Protein AF-A0A093Z368-F1 (afdb_monomer_lite)

Sequence (143 aa):
MSSSALLQQKGLAQMPLSEKLAFTPKLLSVVTQTILALIGAPFRNRSTTPSTIKRHVMYTAVRALVDTLTPLQNHYRAPPTDEIYAAYCKSHKLTPDSEILQDGTRAHWMGPRNAKKIILYLHGGGYVIPAEPYSFAYLHTLR

pLDDT: mean 93.97, std 3.64, range [72.69, 98.19]

Structure (mmCIF, N/CA/C/O backbone):
data_AF-A0A093Z368-F1
#
_entry.id   AF-A0A093Z368-F1
#
loop_
_atom_site.group_PDB
_atom_site.id
_atom_site.type_symbol
_atom_site.label_atom_id
_atom_site.label_alt_id
_atom_site.label_comp_id
_atom_site.label_asym_id
_atom_site.label_entity_id
_atom_site.label_seq_id
_atom_site.pdbx_PDB_ins_code
_atom_site.Cartn_x
_atom_site.Cartn_y
_atom_site.Cartn_z
_atom_site.occupancy
_atom_site.B_iso_or_equiv
_atom_site.auth_seq_id
_atom_site.auth_comp_id
_atom_site.auth_asym_id
_atom_site.auth_atom_id
_atom_site.pdbx_PDB_model_num
ATOM 1 N N . MET A 1 1 ? -5.688 7.000 18.070 1.00 72.94 1 MET A N 1
ATOM 2 C CA . MET A 1 1 ? -4.854 6.382 17.017 1.00 72.94 1 MET A CA 1
ATOM 3 C C . MET A 1 1 ? -4.616 4.935 17.401 1.00 72.94 1 MET A C 1
ATOM 5 O O . MET A 1 1 ? -4.523 4.669 18.595 1.00 72.94 1 MET A O 1
ATOM 9 N N . SER A 1 2 ? -4.586 4.017 16.440 1.00 86.25 2 SER A N 1
ATOM 10 C CA . SER A 1 2 ? -4.268 2.607 16.684 1.00 86.25 2 SER A CA 1
ATOM 11 C C . SER A 1 2 ? -2.806 2.392 17.095 1.00 86.25 2 SER A C 1
ATOM 13 O O . SER A 1 2 ? -1.936 3.219 16.811 1.00 86.25 2 SER A O 1
ATOM 15 N N . SER A 1 3 ? -2.528 1.257 17.749 1.00 86.75 3 SER A N 1
ATOM 16 C CA . SER A 1 3 ? -1.162 0.830 18.098 1.00 86.75 3 SER A CA 1
ATOM 17 C C . SER A 1 3 ? -0.238 0.795 16.870 1.00 86.75 3 SER A C 1
ATOM 19 O O . SER A 1 3 ? 0.875 1.321 16.911 1.00 86.75 3 SER A O 1
ATOM 21 N N . SER A 1 4 ? -0.722 0.280 15.734 1.00 87.56 4 SER A N 1
ATOM 22 C CA . SER A 1 4 ? 0.040 0.240 14.480 1.00 87.56 4 SER A CA 1
ATOM 23 C C . SER A 1 4 ? 0.352 1.636 13.933 1.00 87.56 4 SER A C 1
ATOM 25 O O . SER A 1 4 ? 1.484 1.874 13.514 1.00 87.56 4 SER A O 1
ATOM 27 N N . ALA A 1 5 ? -0.590 2.584 14.001 1.00 91.25 5 ALA A N 1
ATOM 28 C CA . ALA A 1 5 ? -0.346 3.968 13.595 1.00 91.25 5 ALA A CA 1
ATOM 29 C C . ALA A 1 5 ? 0.731 4.647 14.459 1.00 91.25 5 ALA A C 1
ATOM 31 O O . ALA A 1 5 ? 1.603 5.339 13.931 1.00 91.25 5 ALA A O 1
ATOM 32 N N . LEU A 1 6 ? 0.721 4.406 15.775 1.00 91.06 6 LEU A N 1
ATOM 33 C CA . LEU A 1 6 ? 1.748 4.920 16.688 1.00 91.06 6 LEU A CA 1
ATOM 34 C C . LEU A 1 6 ? 3.132 4.329 16.380 1.00 91.06 6 LEU A C 1
ATOM 36 O O . LEU A 1 6 ? 4.121 5.062 16.340 1.00 91.06 6 LEU A O 1
ATOM 40 N N . LEU A 1 7 ? 3.210 3.018 16.126 1.00 90.12 7 LEU A N 1
ATOM 41 C CA . LEU A 1 7 ? 4.457 2.346 15.744 1.00 90.12 7 LEU A CA 1
ATOM 42 C C . LEU A 1 7 ? 4.999 2.870 14.412 1.00 90.12 7 LEU A C 1
ATOM 44 O O . LEU A 1 7 ? 6.197 3.137 14.300 1.00 90.12 7 LEU A O 1
ATOM 48 N N . GLN A 1 8 ? 4.123 3.074 13.428 1.00 93.31 8 GLN A N 1
ATOM 49 C CA . GLN A 1 8 ? 4.489 3.655 12.143 1.00 93.31 8 GLN A CA 1
ATOM 50 C C . GLN A 1 8 ? 5.053 5.070 12.319 1.00 93.31 8 GLN A C 1
ATOM 52 O O . GLN A 1 8 ? 6.160 5.347 11.858 1.00 93.31 8 GLN A O 1
ATOM 57 N N . GLN A 1 9 ? 4.354 5.948 13.044 1.00 93.06 9 GLN A N 1
ATOM 58 C CA . GLN A 1 9 ? 4.805 7.319 13.290 1.00 93.06 9 GLN A CA 1
ATOM 59 C C . GLN A 1 9 ? 6.142 7.360 14.044 1.00 93.06 9 GLN A C 1
ATOM 61 O O . GLN A 1 9 ? 7.033 8.130 13.683 1.00 93.06 9 GLN A O 1
ATOM 66 N N . LYS A 1 10 ? 6.315 6.495 15.052 1.00 94.56 10 LYS A N 1
ATOM 67 C CA . LYS A 1 10 ? 7.578 6.354 15.787 1.00 94.56 10 LYS A CA 1
ATOM 68 C C . LYS A 1 10 ? 8.721 5.928 14.863 1.00 94.56 10 LYS A C 1
ATOM 70 O O . LYS A 1 10 ? 9.793 6.526 14.920 1.00 94.56 10 LYS A O 1
ATOM 75 N N . GLY A 1 11 ? 8.488 4.949 13.987 1.00 94.06 11 GLY A N 1
ATOM 76 C CA . GLY A 1 11 ? 9.473 4.510 12.996 1.00 94.06 11 GLY A CA 1
ATOM 77 C C . GLY A 1 11 ? 9.880 5.629 12.033 1.00 94.06 11 GLY A C 1
ATOM 78 O O . GLY A 1 11 ? 11.065 5.821 11.775 1.00 94.06 11 GLY A O 1
ATOM 79 N N . LEU A 1 12 ? 8.919 6.428 11.560 1.00 94.50 12 LEU A N 1
ATOM 80 C CA . LEU A 1 12 ? 9.187 7.568 10.673 1.00 94.50 12 LEU A CA 1
ATOM 81 C C . LEU A 1 12 ? 9.931 8.717 11.365 1.00 94.50 12 LEU A C 1
ATOM 83 O O . LEU A 1 12 ? 10.778 9.368 10.745 1.00 94.50 12 LEU A O 1
ATOM 87 N N . ALA A 1 13 ? 9.644 8.958 12.646 1.00 94.50 13 ALA A N 1
ATOM 88 C CA . ALA A 1 13 ? 10.361 9.941 13.453 1.00 94.50 13 ALA A CA 1
ATOM 89 C C . ALA A 1 13 ? 11.833 9.543 13.660 1.00 94.50 13 ALA A C 1
ATOM 91 O O . ALA A 1 13 ? 12.709 10.402 13.653 1.00 94.50 13 ALA A O 1
ATOM 92 N N . GLN A 1 14 ? 12.104 8.241 13.785 1.00 95.12 14 GLN A N 1
ATOM 93 C CA . GLN A 1 14 ? 13.447 7.679 13.967 1.00 95.12 14 GLN A CA 1
ATOM 94 C C . GLN A 1 14 ? 14.198 7.427 12.648 1.00 95.12 14 GLN A C 1
ATOM 96 O O . GLN A 1 14 ? 15.369 7.053 12.665 1.00 95.12 14 GLN A O 1
ATOM 101 N N . MET A 1 15 ? 13.546 7.621 11.500 1.00 94.88 15 MET A N 1
ATOM 102 C CA . MET A 1 15 ? 14.126 7.336 10.190 1.00 94.88 15 MET A CA 1
ATOM 103 C C . MET A 1 15 ? 15.288 8.300 9.878 1.00 94.88 15 MET A C 1
ATOM 105 O O . MET A 1 15 ? 15.069 9.521 9.852 1.00 94.88 15 MET A O 1
ATOM 109 N N . PRO A 1 16 ? 16.504 7.785 9.599 1.00 95.94 16 PRO A N 1
ATOM 110 C CA . PRO A 1 16 ? 17.671 8.624 9.364 1.00 95.94 16 PRO A CA 1
ATOM 111 C C . PRO A 1 16 ? 17.528 9.419 8.064 1.00 95.94 16 PRO A C 1
ATOM 113 O O . PRO A 1 16 ? 16.853 9.000 7.119 1.00 95.94 16 PRO A O 1
ATOM 116 N N . LEU A 1 17 ? 18.192 10.577 7.997 1.00 95.19 17 LEU A N 1
ATOM 117 C CA . LEU A 1 17 ? 18.115 11.463 6.832 1.00 95.19 17 LEU A CA 1
ATOM 118 C C . LEU A 1 17 ? 18.607 10.774 5.550 1.00 95.19 17 LEU A C 1
ATOM 120 O O . LEU A 1 17 ? 18.012 10.968 4.497 1.00 95.19 17 LEU A O 1
ATOM 124 N N . SER A 1 18 ? 19.634 9.927 5.639 1.00 95.38 18 SER A N 1
ATOM 125 C CA . SER A 1 18 ? 20.132 9.134 4.508 1.00 95.38 18 SER A CA 1
ATOM 126 C C . SER A 1 18 ? 19.059 8.216 3.918 1.00 95.38 18 SER A C 1
ATOM 128 O O . SER A 1 18 ? 18.915 8.154 2.701 1.00 95.38 18 SER A O 1
ATOM 130 N N . GLU A 1 19 ? 18.257 7.562 4.760 1.00 95.06 19 GLU A N 1
ATOM 131 C CA . GLU A 1 19 ? 17.176 6.674 4.319 1.00 95.06 19 GLU A CA 1
ATOM 132 C C . GLU A 1 19 ? 16.040 7.464 3.651 1.00 95.06 19 GLU A C 1
ATOM 134 O O . GLU A 1 19 ? 15.464 7.011 2.658 1.00 95.06 19 GLU A O 1
ATOM 139 N N . LYS A 1 20 ? 15.745 8.672 4.154 1.00 94.62 20 LYS A N 1
ATOM 140 C CA . LYS A 1 20 ? 14.787 9.601 3.529 1.00 94.62 20 LYS A CA 1
ATOM 141 C C . LYS A 1 20 ? 15.295 10.098 2.177 1.00 94.62 20 LYS A C 1
ATOM 143 O O . LYS A 1 20 ? 14.548 10.091 1.208 1.00 94.62 20 LYS A O 1
ATOM 148 N N . LEU A 1 21 ? 16.568 10.481 2.085 1.00 95.81 21 LEU A N 1
ATOM 149 C CA . LEU A 1 21 ? 17.179 10.938 0.834 1.00 95.81 21 LEU A CA 1
ATOM 150 C C . LEU A 1 21 ? 17.277 9.813 -0.202 1.00 95.81 21 LEU A C 1
ATOM 152 O O . LEU A 1 21 ? 17.056 10.054 -1.385 1.00 95.81 21 LEU A O 1
ATOM 156 N N . ALA A 1 22 ? 17.540 8.578 0.234 1.00 96.75 22 ALA A N 1
ATOM 157 C CA . ALA A 1 22 ? 17.582 7.406 -0.635 1.00 96.75 22 ALA A CA 1
ATOM 158 C C . ALA A 1 22 ? 16.201 7.003 -1.180 1.00 96.75 22 ALA A C 1
ATOM 160 O O . ALA A 1 22 ? 16.131 6.275 -2.169 1.00 96.75 22 ALA A O 1
ATOM 161 N N . PHE A 1 23 ? 15.101 7.466 -0.575 1.00 96.50 23 PHE A N 1
ATOM 162 C CA . PHE A 1 23 ? 13.746 7.130 -1.017 1.00 96.50 23 PHE A CA 1
ATOM 163 C C . PHE A 1 23 ? 13.468 7.599 -2.450 1.00 96.50 23 PHE A C 1
ATOM 165 O O . PHE A 1 23 ? 12.993 6.819 -3.272 1.00 96.50 23 PHE A O 1
ATOM 172 N N . THR A 1 24 ? 13.809 8.848 -2.774 1.00 95.56 24 THR A N 1
ATOM 173 C CA . THR A 1 24 ? 13.555 9.443 -4.094 1.00 95.56 24 THR A CA 1
ATOM 174 C C . THR A 1 24 ? 14.245 8.697 -5.246 1.00 95.56 24 THR A C 1
ATOM 176 O O . THR A 1 24 ? 13.543 8.290 -6.175 1.00 95.56 24 THR A O 1
ATOM 179 N N . PRO A 1 25 ? 15.574 8.451 -5.233 1.00 97.31 25 PRO A N 1
ATOM 180 C CA . PRO A 1 25 ? 16.227 7.706 -6.311 1.00 97.31 25 PRO A CA 1
ATOM 181 C C . PRO A 1 25 ? 15.747 6.250 -6.394 1.00 97.31 25 PRO A C 1
ATOM 183 O O . PRO A 1 25 ? 15.629 5.705 -7.490 1.00 97.31 25 PRO A O 1
ATOM 186 N N . LYS A 1 26 ? 15.395 5.626 -5.263 1.00 97.44 26 LYS A N 1
ATOM 187 C CA . LYS A 1 26 ? 14.772 4.296 -5.251 1.00 97.44 26 LYS A CA 1
ATOM 188 C C . LYS A 1 26 ? 13.410 4.295 -5.941 1.00 97.44 26 LYS A C 1
ATOM 190 O O . LYS A 1 26 ? 13.157 3.445 -6.790 1.00 97.44 26 LYS A O 1
ATOM 195 N N . LEU A 1 27 ? 12.554 5.269 -5.637 1.00 95.56 27 LEU A N 1
ATOM 196 C CA . LEU A 1 27 ? 11.256 5.410 -6.291 1.00 95.56 27 LEU A CA 1
ATOM 197 C C . LEU A 1 27 ? 11.412 5.673 -7.797 1.00 95.56 27 LEU A C 1
ATOM 199 O O . LEU A 1 27 ? 10.692 5.085 -8.602 1.00 95.56 27 LEU A O 1
ATOM 203 N N . LEU A 1 28 ? 12.400 6.483 -8.191 1.00 97.06 28 LEU A N 1
ATOM 204 C CA . LEU A 1 28 ? 12.732 6.710 -9.597 1.00 97.06 28 LEU A CA 1
ATOM 205 C C . LEU A 1 28 ? 13.178 5.417 -10.300 1.00 97.06 28 LEU A C 1
ATOM 207 O O . LEU A 1 28 ? 12.769 5.171 -11.435 1.00 97.06 28 LEU A O 1
ATOM 211 N N . SER A 1 29 ? 13.956 4.561 -9.631 1.00 97.62 29 SER A N 1
ATOM 212 C CA . SER A 1 29 ? 14.319 3.234 -10.150 1.00 97.62 29 SER A CA 1
ATOM 213 C C . SER A 1 29 ? 13.085 2.357 -10.391 1.00 97.62 29 SER A C 1
ATOM 215 O O . SER A 1 29 ? 12.964 1.759 -11.460 1.00 97.62 29 SER A O 1
ATOM 217 N N . VAL A 1 30 ? 12.119 2.338 -9.465 1.00 97.56 30 VAL A N 1
ATOM 218 C CA . VAL A 1 30 ? 10.853 1.594 -9.633 1.00 97.56 30 VAL A CA 1
ATOM 219 C C . VAL A 1 30 ? 10.076 2.081 -10.860 1.00 97.56 30 VAL A C 1
ATOM 221 O O . VAL A 1 30 ? 9.616 1.276 -11.676 1.00 97.56 30 VAL A O 1
ATOM 224 N N . VAL A 1 31 ? 9.960 3.402 -11.030 1.00 97.44 31 VAL A N 1
ATOM 225 C CA . VAL A 1 31 ? 9.304 4.007 -12.202 1.00 97.44 31 VAL A CA 1
ATOM 226 C C . VAL A 1 31 ? 10.051 3.644 -13.485 1.00 97.44 31 VAL A C 1
ATOM 228 O O . VAL A 1 31 ? 9.430 3.227 -14.462 1.00 97.44 31 VAL A O 1
ATOM 231 N N . THR A 1 32 ? 11.381 3.715 -13.465 1.00 98.19 32 THR A N 1
ATOM 232 C CA . THR A 1 32 ? 12.235 3.387 -14.613 1.00 98.19 32 THR A CA 1
ATOM 233 C C . THR A 1 32 ? 12.055 1.931 -15.036 1.00 98.19 32 THR A C 1
ATOM 235 O O . THR A 1 32 ? 11.781 1.663 -16.203 1.00 98.19 32 THR A O 1
ATOM 238 N N . GLN A 1 33 ? 12.107 0.984 -14.095 1.00 98.19 33 GLN A N 1
ATOM 239 C CA . GLN A 1 33 ? 11.867 -0.439 -14.361 1.00 98.19 33 GLN A CA 1
ATOM 240 C C . GLN A 1 33 ? 10.465 -0.695 -14.927 1.00 98.19 33 GLN A C 1
ATOM 242 O O . GLN A 1 33 ? 10.296 -1.513 -15.831 1.00 98.19 33 GLN A O 1
ATOM 247 N N . THR A 1 34 ? 9.458 0.032 -14.439 1.00 97.81 34 THR A N 1
ATOM 248 C CA . THR A 1 34 ? 8.078 -0.076 -14.934 1.00 97.81 34 THR A CA 1
ATOM 249 C C . THR A 1 34 ? 7.954 0.424 -16.378 1.00 97.81 34 THR A C 1
ATOM 251 O O . THR A 1 34 ? 7.321 -0.235 -17.204 1.00 97.81 34 THR A O 1
ATOM 254 N N . ILE A 1 35 ? 8.591 1.552 -16.707 1.00 98.12 35 ILE A N 1
ATOM 255 C CA . ILE A 1 35 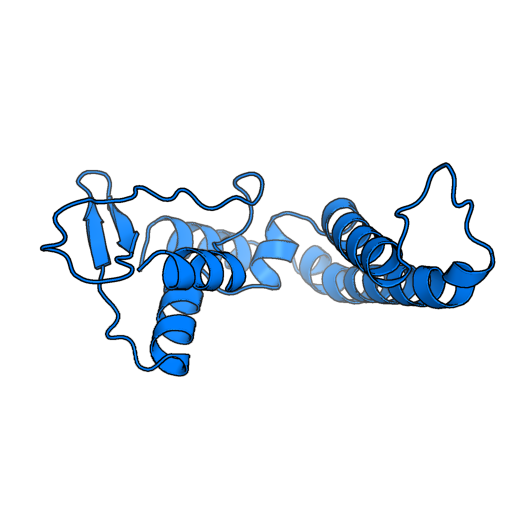? 8.620 2.107 -18.069 1.00 98.12 35 ILE A CA 1
ATOM 256 C C . ILE A 1 35 ? 9.380 1.173 -19.014 1.00 98.12 35 ILE A C 1
ATOM 258 O O . ILE A 1 35 ? 8.882 0.859 -20.094 1.00 98.12 35 ILE A O 1
ATOM 262 N N . LEU A 1 36 ? 10.542 0.665 -18.598 1.00 97.88 36 LEU A N 1
ATOM 263 C CA . LEU A 1 36 ? 11.313 -0.299 -19.386 1.00 97.88 36 LEU A CA 1
ATOM 264 C C . LEU A 1 36 ? 10.523 -1.591 -19.632 1.00 97.88 36 LEU A C 1
ATOM 266 O O . LEU A 1 36 ? 10.549 -2.113 -20.744 1.00 97.88 36 LEU A O 1
ATOM 270 N N . ALA A 1 37 ? 9.760 -2.072 -18.646 1.00 97.38 37 ALA A N 1
ATOM 271 C CA . ALA A 1 37 ? 8.876 -3.223 -18.821 1.00 97.38 37 ALA A CA 1
ATOM 272 C C . ALA A 1 37 ? 7.752 -2.959 -19.831 1.00 97.38 37 ALA A C 1
ATOM 274 O O . ALA A 1 37 ? 7.357 -3.870 -20.556 1.00 97.38 37 ALA A O 1
ATOM 275 N N . LEU A 1 38 ? 7.236 -1.728 -19.899 1.00 97.81 38 LEU A N 1
ATOM 276 C CA . LEU A 1 38 ? 6.232 -1.340 -20.889 1.00 97.81 38 LEU A CA 1
ATOM 277 C C . LEU A 1 38 ? 6.836 -1.260 -22.299 1.00 97.81 38 LEU A C 1
ATOM 279 O O . LEU A 1 38 ? 6.281 -1.850 -23.224 1.00 97.81 38 LEU A O 1
ATOM 283 N N . ILE A 1 39 ? 7.980 -0.587 -22.452 1.00 97.81 39 ILE A N 1
ATOM 284 C CA . ILE A 1 39 ? 8.684 -0.438 -23.737 1.00 97.81 39 ILE A CA 1
ATOM 285 C C . ILE A 1 39 ? 9.151 -1.804 -24.262 1.00 97.81 39 ILE A C 1
ATOM 287 O O . ILE A 1 39 ? 8.999 -2.100 -25.444 1.00 97.81 39 ILE A O 1
ATOM 291 N N . GLY A 1 40 ? 9.672 -2.662 -23.382 1.00 96.44 40 GLY A N 1
ATOM 292 C CA . GLY A 1 40 ? 10.130 -4.012 -23.714 1.00 96.44 40 GLY A CA 1
ATOM 293 C C . GLY A 1 40 ? 9.011 -5.049 -23.854 1.00 96.44 40 GLY A C 1
ATOM 294 O O . GLY A 1 40 ? 9.268 -6.167 -24.303 1.00 96.44 40 GLY A O 1
ATOM 295 N N . ALA A 1 41 ? 7.762 -4.711 -23.510 1.00 95.25 41 ALA A N 1
ATOM 296 C CA . ALA A 1 41 ? 6.645 -5.655 -23.518 1.00 95.25 41 ALA A CA 1
ATOM 297 C C . ALA A 1 41 ? 6.380 -6.350 -24.872 1.00 95.25 41 ALA A C 1
ATOM 299 O O . ALA A 1 41 ? 5.966 -7.513 -24.839 1.00 95.25 41 ALA A O 1
ATOM 300 N N . PRO A 1 42 ? 6.589 -5.719 -26.049 1.00 94.88 42 PRO A N 1
ATOM 301 C CA . PRO A 1 42 ? 6.458 -6.398 -27.340 1.00 94.88 42 PRO A CA 1
ATOM 302 C C . PRO A 1 42 ? 7.491 -7.513 -27.554 1.00 94.88 42 PRO A C 1
ATOM 304 O O . PRO A 1 42 ? 7.184 -8.499 -28.219 1.00 94.88 42 PRO A O 1
ATOM 307 N N . PHE A 1 43 ? 8.676 -7.388 -26.948 1.00 95.31 43 PHE A N 1
ATOM 308 C CA . PHE A 1 43 ? 9.818 -8.297 -27.115 1.00 95.31 43 PHE A CA 1
ATOM 309 C C . PHE A 1 43 ? 9.963 -9.317 -25.974 1.00 95.31 43 PHE A C 1
ATOM 311 O O . PHE A 1 43 ? 10.905 -10.107 -25.949 1.00 95.31 43 PHE A O 1
ATOM 318 N N . ARG A 1 44 ? 9.047 -9.308 -25.001 1.00 92.56 44 ARG A N 1
ATOM 319 C CA . ARG A 1 44 ? 9.108 -10.192 -23.830 1.00 92.56 44 ARG A CA 1
ATOM 320 C C . ARG A 1 44 ? 8.931 -11.667 -24.207 1.00 92.56 44 ARG A C 1
ATOM 322 O O . ARG A 1 44 ? 8.127 -12.018 -25.075 1.00 92.56 44 ARG A O 1
ATOM 329 N N . ASN A 1 45 ? 9.566 -12.550 -23.441 1.00 93.50 45 ASN A N 1
ATOM 330 C CA . ASN A 1 45 ? 9.331 -13.983 -23.559 1.00 93.50 45 ASN A CA 1
ATOM 331 C C . ASN A 1 45 ? 7.952 -14.363 -22.986 1.00 93.50 45 ASN A C 1
ATOM 333 O O . ASN A 1 45 ? 7.724 -14.305 -21.778 1.00 93.50 45 ASN A O 1
ATOM 337 N N . ARG A 1 46 ? 7.016 -14.767 -23.851 1.00 92.31 46 ARG A N 1
ATOM 338 C CA . ARG A 1 46 ? 5.641 -15.131 -23.464 1.00 92.31 46 ARG A CA 1
ATOM 339 C C . ARG A 1 46 ? 5.539 -16.429 -22.655 1.00 92.31 46 ARG A C 1
ATOM 341 O O . ARG A 1 46 ? 4.517 -16.605 -22.004 1.00 92.31 46 ARG A O 1
ATOM 348 N N . SER A 1 47 ? 6.550 -17.305 -22.668 1.00 93.00 47 SER A N 1
ATOM 349 C CA . SER A 1 47 ? 6.526 -18.546 -21.877 1.00 93.00 47 SER A CA 1
ATOM 350 C C . SER A 1 47 ? 6.865 -18.323 -20.402 1.00 93.00 47 SER A C 1
ATOM 352 O O . SER A 1 47 ? 6.412 -19.082 -19.552 1.00 93.00 47 SER A O 1
ATOM 354 N N . THR A 1 48 ? 7.616 -17.264 -20.086 1.00 91.69 48 THR A N 1
ATOM 355 C CA . THR A 1 48 ? 8.062 -16.947 -18.718 1.00 91.69 48 THR A CA 1
ATOM 356 C C . THR A 1 48 ? 7.430 -15.677 -18.147 1.00 91.69 48 THR A C 1
ATOM 358 O O . THR A 1 48 ? 7.623 -15.359 -16.975 1.00 91.69 48 THR A O 1
ATOM 361 N N . THR A 1 49 ? 6.661 -14.932 -18.949 1.00 92.81 49 THR A N 1
ATOM 362 C CA . THR A 1 49 ? 6.000 -13.687 -18.527 1.00 92.81 49 THR A CA 1
ATOM 363 C C . THR A 1 49 ? 4.477 -13.796 -18.591 1.00 92.81 49 THR A C 1
ATOM 365 O O . THR A 1 49 ? 3.950 -14.601 -19.359 1.00 92.81 49 THR A O 1
ATOM 368 N N . PRO A 1 50 ? 3.732 -12.975 -17.819 1.00 93.94 50 PRO A N 1
ATOM 369 C CA . PRO A 1 50 ? 2.273 -12.985 -17.860 1.00 93.94 50 PRO A CA 1
ATOM 370 C C . PRO A 1 50 ? 1.706 -12.834 -19.276 1.00 93.94 50 PRO A C 1
ATOM 372 O O . PRO A 1 50 ? 2.253 -12.115 -20.116 1.00 93.94 50 PRO A O 1
ATOM 375 N N . SER A 1 51 ? 0.562 -13.474 -19.522 1.00 90.94 51 SER A N 1
ATOM 376 C CA . SER A 1 51 ? -0.076 -13.508 -20.844 1.00 90.94 51 SER A CA 1
ATOM 377 C C . SER A 1 51 ? -0.397 -12.115 -21.394 1.00 90.94 51 SER A C 1
ATOM 379 O O . SER A 1 51 ? -0.192 -11.858 -22.583 1.00 90.94 51 SER A O 1
ATOM 381 N N . THR A 1 52 ? -0.831 -11.189 -20.534 1.00 95.31 52 THR A N 1
ATOM 382 C CA . THR A 1 52 ? -1.187 -9.817 -20.917 1.00 95.31 52 THR A CA 1
ATOM 383 C C . THR A 1 52 ? -0.087 -8.814 -20.572 1.00 95.31 52 THR A C 1
ATOM 385 O O . THR A 1 52 ? 0.543 -8.897 -19.515 1.00 95.31 52 THR A O 1
ATOM 388 N N . ILE A 1 53 ? 0.093 -7.805 -21.436 1.00 95.69 53 ILE A N 1
ATOM 389 C CA . ILE A 1 53 ? 1.045 -6.701 -21.212 1.00 95.69 53 ILE A CA 1
ATOM 390 C C . ILE A 1 53 ? 0.729 -5.980 -19.898 1.00 95.69 53 ILE A C 1
ATOM 392 O O . ILE A 1 53 ? 1.627 -5.753 -19.093 1.00 95.69 53 ILE A O 1
ATOM 396 N N . LYS A 1 54 ? -0.557 -5.714 -19.625 1.00 95.75 54 LYS A N 1
ATOM 397 C CA . LYS A 1 54 ? -1.000 -5.094 -18.368 1.00 95.75 54 LYS A CA 1
ATOM 398 C C . LYS A 1 54 ? -0.498 -5.865 -17.144 1.00 95.75 54 LYS A C 1
ATOM 400 O O . LYS A 1 54 ? 0.062 -5.257 -16.241 1.00 95.75 54 LYS A O 1
ATOM 405 N N . ARG A 1 55 ? -0.672 -7.194 -17.102 1.00 95.81 55 ARG A 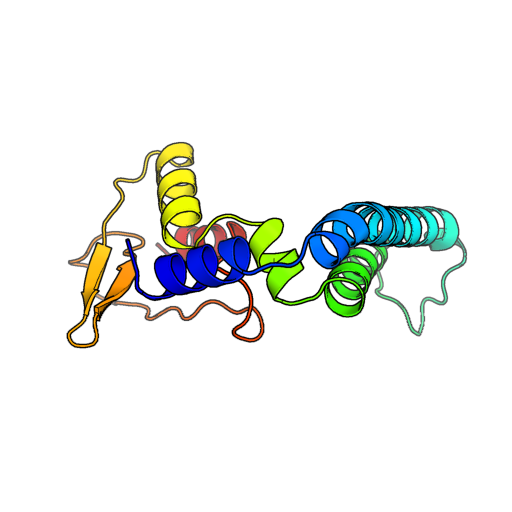N 1
ATOM 406 C CA . ARG A 1 55 ? -0.192 -8.009 -15.971 1.00 95.81 55 ARG A CA 1
ATOM 407 C C . ARG A 1 55 ? 1.328 -8.008 -15.884 1.00 95.81 55 ARG A C 1
ATOM 409 O O . ARG A 1 55 ? 1.854 -7.890 -14.786 1.00 95.81 55 ARG A O 1
ATOM 416 N N . HIS A 1 56 ? 2.022 -8.111 -17.017 1.00 96.44 56 HIS A N 1
ATOM 417 C CA . HIS A 1 56 ? 3.482 -8.056 -17.050 1.00 96.44 56 HIS A CA 1
ATOM 418 C C . HIS A 1 56 ? 4.012 -6.757 -16.427 1.00 96.44 56 HIS A C 1
ATOM 420 O O . HIS A 1 56 ? 4.792 -6.822 -15.480 1.00 96.44 56 HIS A O 1
ATOM 426 N N . VAL A 1 57 ? 3.521 -5.604 -16.888 1.00 97.38 57 VAL A N 1
ATOM 427 C CA . VAL A 1 57 ? 3.943 -4.282 -16.400 1.00 97.38 57 VAL A CA 1
ATOM 428 C C . VAL A 1 57 ? 3.574 -4.089 -14.930 1.00 97.38 57 VAL A C 1
ATOM 430 O O . VAL A 1 57 ? 4.433 -3.725 -14.132 1.00 97.38 57 VAL A O 1
ATOM 433 N N . MET A 1 58 ? 2.334 -4.405 -14.538 1.00 96.44 58 MET A N 1
ATOM 434 C CA . MET A 1 58 ? 1.895 -4.253 -13.145 1.00 96.44 58 MET A CA 1
ATOM 435 C C . MET A 1 58 ? 2.682 -5.143 -12.184 1.00 96.44 58 MET A C 1
ATOM 437 O O . MET A 1 58 ? 3.071 -4.692 -11.112 1.00 96.44 58 MET A O 1
ATOM 441 N N . TYR A 1 59 ? 2.949 -6.398 -12.551 1.00 95.75 59 TYR A N 1
ATOM 442 C CA . TYR A 1 59 ? 3.748 -7.277 -11.702 1.00 95.75 59 TYR A CA 1
ATOM 443 C C . TYR A 1 59 ? 5.205 -6.833 -11.623 1.00 95.75 59 TYR A C 1
ATOM 445 O O . TYR A 1 59 ? 5.818 -6.999 -10.574 1.00 95.75 59 TYR A O 1
ATOM 453 N N . THR A 1 60 ? 5.766 -6.261 -12.692 1.00 97.19 60 THR A N 1
ATOM 454 C CA . THR A 1 60 ? 7.110 -5.676 -12.632 1.00 97.19 60 THR A CA 1
ATOM 455 C C . THR A 1 60 ? 7.141 -4.456 -11.720 1.00 97.19 60 THR A C 1
ATOM 457 O O . THR A 1 60 ? 8.040 -4.375 -10.894 1.00 97.19 60 THR A O 1
ATOM 460 N N . ALA A 1 61 ? 6.136 -3.578 -11.778 1.00 96.69 61 ALA A N 1
ATOM 461 C CA . ALA A 1 61 ? 6.029 -2.445 -10.859 1.00 96.69 61 ALA A CA 1
ATOM 462 C C . ALA A 1 61 ? 5.949 -2.896 -9.391 1.00 96.69 61 ALA A C 1
ATOM 464 O O . ALA A 1 61 ? 6.680 -2.386 -8.547 1.00 96.69 61 ALA A O 1
ATOM 465 N N . VAL A 1 62 ? 5.099 -3.888 -9.090 1.00 94.25 62 VAL A N 1
ATOM 466 C CA . VAL A 1 62 ? 4.955 -4.432 -7.729 1.00 94.25 62 VAL A CA 1
ATOM 467 C C . VAL A 1 62 ? 6.252 -5.084 -7.251 1.00 94.25 62 VAL A C 1
ATOM 469 O O . VAL A 1 62 ? 6.685 -4.789 -6.142 1.00 94.25 62 VAL A O 1
ATOM 472 N N . ARG A 1 63 ? 6.899 -5.922 -8.074 1.00 95.38 63 ARG A N 1
ATOM 473 C CA . ARG A 1 63 ? 8.195 -6.531 -7.725 1.00 95.38 63 ARG A CA 1
ATOM 474 C C . ARG A 1 63 ? 9.261 -5.474 -7.475 1.00 95.38 63 ARG A C 1
ATOM 476 O O . ARG A 1 63 ? 9.853 -5.470 -6.409 1.00 95.38 63 ARG A O 1
ATOM 483 N N . ALA A 1 64 ? 9.425 -4.526 -8.397 1.00 97.00 64 ALA A N 1
ATOM 484 C CA . ALA A 1 64 ? 10.402 -3.456 -8.250 1.00 97.00 64 ALA A CA 1
ATOM 485 C C . ALA A 1 64 ? 10.175 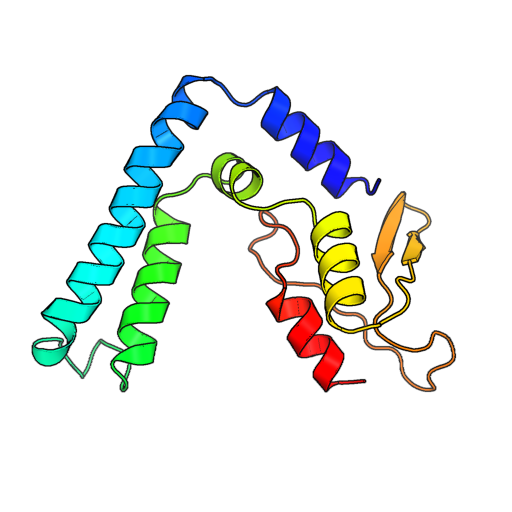-2.660 -6.956 1.00 97.00 64 ALA A C 1
ATOM 487 O O . ALA A 1 64 ? 11.135 -2.353 -6.254 1.00 97.00 64 ALA A O 1
ATOM 488 N N . LEU A 1 65 ? 8.919 -2.359 -6.604 1.00 94.50 65 LEU A N 1
ATOM 489 C CA . LEU A 1 65 ? 8.590 -1.671 -5.356 1.00 94.50 65 LEU A CA 1
ATOM 490 C C . LEU A 1 65 ? 9.000 -2.488 -4.120 1.00 94.50 65 LEU A C 1
ATOM 492 O O . LEU A 1 65 ? 9.633 -1.941 -3.219 1.00 94.50 65 LEU A O 1
ATOM 496 N N . VAL A 1 66 ? 8.650 -3.778 -4.097 1.00 92.69 66 VAL A N 1
ATOM 497 C CA . VAL A 1 66 ? 8.946 -4.702 -2.989 1.00 92.69 66 VAL A CA 1
ATOM 498 C C . VAL A 1 66 ? 10.450 -4.941 -2.841 1.00 92.69 66 VAL A C 1
ATOM 500 O O . VAL A 1 66 ? 10.949 -4.930 -1.721 1.00 92.69 66 VAL A O 1
ATOM 503 N N . ASP A 1 67 ? 11.175 -5.091 -3.949 1.00 94.44 67 ASP A N 1
ATOM 504 C CA . ASP A 1 67 ? 12.612 -5.387 -3.950 1.00 94.44 67 ASP A CA 1
ATOM 505 C C . ASP A 1 67 ? 13.466 -4.154 -3.604 1.00 94.44 67 ASP A C 1
ATOM 507 O O . ASP A 1 67 ? 14.588 -4.282 -3.115 1.00 94.44 67 ASP A O 1
ATOM 511 N N . THR A 1 68 ? 12.957 -2.942 -3.860 1.00 95.62 68 THR A N 1
ATOM 512 C CA . THR A 1 68 ? 13.751 -1.705 -3.743 1.00 95.62 68 THR A CA 1
ATOM 513 C C . THR A 1 68 ? 13.527 -0.966 -2.418 1.00 95.62 68 THR A C 1
ATOM 515 O O . THR A 1 68 ? 14.474 -0.406 -1.843 1.00 95.62 68 THR A O 1
ATOM 518 N N . LEU A 1 69 ? 12.280 -0.896 -1.937 1.00 94.62 69 LEU A N 1
ATOM 519 C CA . LEU A 1 69 ? 11.932 -0.095 -0.761 1.00 94.62 69 LEU A CA 1
ATOM 520 C C . LEU A 1 69 ? 12.101 -0.881 0.539 1.00 94.62 69 LEU A C 1
ATOM 522 O O . LEU A 1 69 ? 11.643 -2.011 0.670 1.00 94.62 69 LEU A O 1
ATOM 526 N N . THR A 1 70 ? 12.676 -0.235 1.551 1.00 94.12 70 THR A N 1
ATOM 527 C CA . THR A 1 70 ? 12.698 -0.789 2.912 1.00 94.12 70 THR A CA 1
ATOM 528 C C . THR A 1 70 ? 11.313 -0.699 3.572 1.00 94.12 70 THR A C 1
ATOM 530 O O . THR A 1 70 ? 10.451 0.062 3.113 1.00 94.12 70 THR A O 1
ATOM 533 N N . PRO A 1 71 ? 11.065 -1.421 4.682 1.00 91.44 71 PRO A N 1
ATOM 534 C CA . PRO A 1 71 ? 9.825 -1.276 5.449 1.00 91.44 71 PRO A CA 1
ATOM 535 C C . PRO A 1 71 ? 9.544 0.170 5.887 1.00 91.44 71 PRO A C 1
ATOM 537 O O . PRO A 1 71 ? 8.434 0.669 5.713 1.00 91.44 71 PRO A O 1
ATOM 540 N N . LEU A 1 72 ? 10.564 0.895 6.365 1.00 92.69 72 LEU A N 1
ATOM 541 C CA . LEU A 1 72 ? 10.417 2.303 6.757 1.00 92.69 72 LEU A CA 1
ATOM 542 C C . LEU A 1 72 ? 10.103 3.208 5.562 1.00 92.69 72 LEU A C 1
ATOM 544 O O . LEU A 1 72 ? 9.278 4.108 5.680 1.00 92.69 72 LEU A O 1
ATOM 548 N N . GLN A 1 73 ? 10.706 2.956 4.399 1.00 94.81 73 GLN A N 1
ATOM 549 C CA . GLN A 1 73 ? 10.382 3.683 3.170 1.00 94.81 73 GLN A CA 1
ATOM 550 C C . GLN A 1 73 ? 8.959 3.388 2.672 1.00 94.81 73 GLN A C 1
ATOM 552 O O . GLN A 1 73 ? 8.290 4.287 2.165 1.00 94.81 73 GLN A O 1
ATOM 557 N N . ASN A 1 74 ? 8.454 2.166 2.860 1.00 92.00 74 ASN A N 1
ATOM 558 C CA . ASN A 1 74 ? 7.051 1.850 2.588 1.00 92.00 74 ASN A CA 1
ATOM 559 C C . ASN A 1 74 ? 6.102 2.599 3.532 1.00 92.00 74 ASN A C 1
ATOM 561 O O . ASN A 1 74 ? 5.117 3.175 3.073 1.00 92.00 74 ASN A O 1
ATOM 565 N N . HIS A 1 75 ? 6.427 2.660 4.823 1.00 92.81 75 HIS A N 1
ATOM 566 C CA . HIS A 1 75 ? 5.698 3.475 5.797 1.00 92.81 75 HIS A CA 1
ATOM 567 C C . HIS A 1 75 ? 5.795 4.978 5.521 1.00 92.81 75 HIS A C 1
ATOM 569 O O . HIS A 1 75 ? 4.895 5.720 5.897 1.00 92.81 75 HIS A O 1
ATOM 575 N N . TYR A 1 76 ? 6.877 5.437 4.889 1.00 92.56 76 TYR A N 1
ATOM 576 C CA . TYR A 1 76 ? 7.046 6.835 4.492 1.00 92.56 76 TYR A CA 1
ATOM 577 C C . TYR A 1 76 ? 6.172 7.181 3.279 1.00 92.56 76 TYR A C 1
ATOM 579 O O . TYR A 1 76 ? 5.678 8.299 3.165 1.00 92.56 76 TYR A O 1
ATOM 587 N N . ARG A 1 77 ? 5.947 6.204 2.388 1.00 90.81 77 ARG A N 1
ATOM 588 C CA . ARG A 1 77 ? 5.109 6.337 1.188 1.00 90.81 77 ARG A CA 1
ATOM 589 C C . ARG A 1 77 ? 3.611 6.389 1.500 1.00 90.81 77 ARG A C 1
ATOM 591 O O . ARG A 1 77 ? 2.882 7.073 0.785 1.00 90.81 77 ARG A O 1
ATOM 598 N N . ALA A 1 78 ? 3.139 5.620 2.478 1.00 89.75 78 ALA A N 1
ATOM 599 C CA . ALA A 1 78 ? 1.713 5.424 2.735 1.00 89.75 78 ALA A CA 1
ATOM 600 C C . ALA A 1 78 ? 1.329 5.868 4.153 1.00 89.75 78 ALA A C 1
ATOM 602 O O . ALA A 1 78 ? 2.063 5.563 5.091 1.00 89.75 78 ALA A O 1
ATOM 603 N N . PRO A 1 79 ? 0.179 6.535 4.345 1.00 93.88 79 PRO A N 1
ATOM 604 C CA . PRO A 1 79 ? -0.309 6.849 5.683 1.00 93.88 79 PRO A CA 1
ATOM 605 C C . PRO A 1 79 ? -0.736 5.573 6.441 1.00 93.88 79 PRO A C 1
ATOM 607 O O . PRO A 1 79 ? -0.877 4.510 5.831 1.00 93.88 79 PRO A O 1
ATOM 610 N N . PRO A 1 80 ? -0.946 5.642 7.766 1.00 94.88 80 PRO A N 1
ATOM 611 C CA . PRO A 1 80 ? -1.431 4.509 8.552 1.00 94.88 80 PRO A CA 1
ATOM 612 C C . PRO A 1 80 ? -2.804 3.984 8.118 1.00 94.88 80 PRO A C 1
ATOM 614 O O . PRO A 1 80 ? -3.634 4.726 7.592 1.00 94.88 80 PRO A O 1
ATOM 617 N N . THR A 1 81 ? -3.082 2.712 8.433 1.00 95.56 81 THR A N 1
ATOM 618 C CA . THR A 1 81 ? -4.361 2.034 8.137 1.00 95.56 81 THR A CA 1
ATOM 619 C C . THR A 1 81 ? -5.582 2.853 8.565 1.00 95.56 81 THR A C 1
ATOM 621 O O . THR A 1 81 ? -6.528 2.969 7.790 1.00 95.56 81 THR A O 1
ATOM 624 N N . ASP A 1 82 ? -5.552 3.455 9.759 1.00 95.44 82 ASP A N 1
ATOM 625 C CA . ASP A 1 82 ? -6.651 4.271 10.293 1.00 95.44 82 ASP A CA 1
ATOM 626 C C . ASP A 1 82 ? -7.008 5.445 9.363 1.00 95.44 82 ASP A C 1
ATOM 628 O O . ASP A 1 82 ? -8.184 5.752 9.153 1.00 95.44 82 ASP A O 1
ATOM 632 N N . GLU A 1 83 ? -5.991 6.100 8.796 1.00 96.00 83 GLU A N 1
ATOM 633 C CA . GLU A 1 83 ? -6.152 7.245 7.899 1.00 96.00 83 GLU A CA 1
ATOM 634 C C . GLU A 1 83 ? -6.620 6.800 6.515 1.00 96.00 83 GLU A C 1
ATOM 636 O O . GLU A 1 83 ? -7.517 7.422 5.941 1.00 96.00 83 GLU A O 1
ATOM 641 N N . ILE A 1 84 ? -6.075 5.690 6.002 1.00 96.75 84 ILE A N 1
ATOM 642 C CA . ILE A 1 84 ? -6.517 5.100 4.732 1.00 96.75 84 ILE A CA 1
ATOM 643 C C . ILE A 1 84 ? -7.987 4.679 4.835 1.00 96.75 84 ILE A C 1
ATOM 645 O O . ILE A 1 84 ? -8.772 4.981 3.936 1.00 96.75 84 ILE A O 1
ATOM 649 N N . TYR A 1 85 ? -8.383 4.042 5.939 1.00 97.19 85 TYR A N 1
ATOM 650 C CA . TYR A 1 85 ? -9.769 3.670 6.214 1.00 97.19 85 TYR A CA 1
ATOM 651 C C . TYR A 1 85 ? -10.685 4.898 6.240 1.00 97.19 85 TYR A C 1
ATOM 653 O O . TYR A 1 85 ? -11.686 4.940 5.525 1.00 97.19 85 TYR A O 1
ATOM 661 N N . ALA A 1 86 ? -10.325 5.935 7.005 1.00 97.12 86 ALA A N 1
ATOM 662 C CA . ALA A 1 86 ? -11.116 7.160 7.092 1.00 97.12 86 ALA A CA 1
ATOM 663 C C . ALA A 1 86 ? -11.264 7.851 5.724 1.00 97.12 86 ALA A C 1
ATOM 665 O O . ALA A 1 86 ? -12.364 8.273 5.353 1.00 97.12 86 ALA A O 1
ATOM 666 N N . ALA A 1 87 ? -10.180 7.926 4.946 1.00 97.44 87 ALA A N 1
ATOM 667 C CA . ALA A 1 87 ? -10.190 8.476 3.595 1.00 97.44 87 ALA A CA 1
ATOM 668 C C . ALA A 1 87 ? -11.059 7.645 2.638 1.00 97.44 87 ALA A C 1
ATOM 670 O O . ALA A 1 87 ? -11.814 8.209 1.841 1.00 97.44 87 ALA A O 1
ATOM 671 N N . TYR A 1 88 ? -10.995 6.315 2.737 1.00 97.44 88 TYR A N 1
ATOM 672 C CA . TYR A 1 88 ? -11.811 5.402 1.944 1.00 97.44 88 TYR A CA 1
ATOM 673 C C . TYR A 1 88 ? -13.304 5.548 2.268 1.00 97.44 88 TYR A C 1
ATOM 675 O O . TYR A 1 88 ? -14.123 5.694 1.359 1.00 97.44 88 TYR A O 1
ATOM 683 N N . CYS A 1 89 ? -13.667 5.579 3.553 1.00 97.25 89 CYS A N 1
ATOM 684 C CA . CYS A 1 89 ? -15.044 5.806 3.985 1.00 97.25 89 CYS A CA 1
ATOM 685 C C . CYS A 1 89 ? -15.573 7.153 3.485 1.00 97.25 89 CYS A C 1
ATOM 687 O O . CYS A 1 89 ? -16.664 7.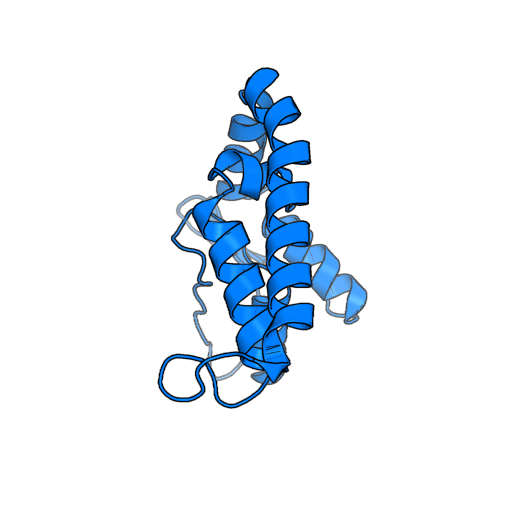214 2.918 1.00 97.25 89 CYS A O 1
ATOM 689 N N . LYS A 1 90 ? -14.770 8.217 3.610 1.00 97.50 90 LYS A N 1
ATOM 690 C CA . LYS A 1 90 ? -15.126 9.556 3.126 1.00 97.50 90 LYS A CA 1
ATOM 691 C C . LYS A 1 90 ? -15.399 9.571 1.620 1.00 97.50 90 LYS A C 1
ATOM 693 O O . LYS A 1 90 ? -16.416 10.118 1.201 1.00 97.50 90 LYS A O 1
ATOM 698 N N . SER A 1 91 ? -14.527 8.971 0.807 1.00 97.25 91 SER A N 1
ATOM 699 C CA . SER A 1 91 ? -14.689 8.961 -0.655 1.00 97.25 91 SER A CA 1
ATOM 700 C C . SER A 1 91 ? -15.881 8.124 -1.129 1.00 97.25 91 SER A C 1
ATOM 702 O O . SER A 1 91 ? -16.471 8.442 -2.159 1.00 97.25 91 SER A O 1
ATOM 704 N N . HIS A 1 92 ? -16.294 7.120 -0.350 1.00 96.06 92 HIS A N 1
ATOM 705 C CA . HIS A 1 92 ? -17.426 6.240 -0.662 1.00 96.06 92 HIS A CA 1
ATOM 706 C C . HIS A 1 92 ? -18.711 6.579 0.106 1.00 96.06 92 HIS A C 1
ATOM 708 O O . HIS A 1 92 ? -19.671 5.813 0.047 1.00 96.06 92 HIS A O 1
ATOM 714 N N . LYS A 1 93 ? -18.756 7.719 0.813 1.00 95.56 93 LYS A N 1
ATOM 715 C CA . LYS A 1 93 ? -19.909 8.157 1.625 1.00 95.56 93 LYS A CA 1
ATOM 716 C C . LYS A 1 93 ? -20.351 7.106 2.657 1.00 95.56 93 LYS A C 1
ATOM 718 O O . LYS A 1 93 ? -21.539 6.935 2.923 1.00 95.56 93 LYS A O 1
ATOM 723 N N . LEU A 1 94 ? -19.387 6.393 3.229 1.00 93.88 94 LEU A N 1
ATOM 724 C CA . LEU A 1 94 ? -19.597 5.448 4.319 1.00 93.88 94 LEU A CA 1
ATOM 725 C C . LEU A 1 94 ? -19.327 6.150 5.649 1.00 93.88 94 LEU A C 1
ATOM 727 O O . LEU A 1 94 ? -18.373 6.919 5.760 1.00 93.88 94 LEU A O 1
ATOM 731 N N . THR A 1 95 ? -20.124 5.847 6.671 1.00 94.56 95 THR A N 1
ATOM 732 C CA . THR A 1 95 ? -19.830 6.267 8.046 1.00 94.56 95 THR A CA 1
ATOM 733 C C . THR A 1 95 ? -18.666 5.428 8.579 1.00 94.56 95 THR A C 1
ATOM 735 O O . THR A 1 95 ? -18.815 4.205 8.642 1.00 94.56 95 THR A O 1
ATOM 738 N N . PRO A 1 96 ? -17.518 6.031 8.945 1.00 95.56 96 PRO A N 1
ATOM 739 C CA . PRO A 1 96 ? -16.432 5.301 9.585 1.00 95.56 96 PRO A CA 1
ATOM 740 C C . PRO A 1 96 ? -16.902 4.733 10.925 1.00 95.56 96 PRO A C 1
ATOM 742 O O . PRO A 1 96 ? -17.461 5.456 11.747 1.00 95.56 96 PRO A O 1
ATOM 745 N N . ASP A 1 97 ? -16.635 3.456 11.155 1.00 95.56 97 ASP A N 1
ATOM 746 C CA . ASP A 1 97 ? -16.970 2.755 12.385 1.00 95.56 97 ASP A CA 1
ATOM 747 C C . ASP A 1 97 ? -15.800 1.855 12.794 1.00 95.56 97 ASP A C 1
ATOM 749 O O . ASP A 1 97 ? -15.121 1.225 11.980 1.00 95.56 97 ASP A O 1
ATOM 753 N N . SER A 1 98 ? -15.452 1.875 14.070 1.00 95.94 98 SER A N 1
ATOM 754 C CA . SER A 1 98 ? -14.303 1.145 14.593 1.00 95.94 98 SER A CA 1
ATOM 755 C C . SER A 1 98 ? -14.518 0.799 16.051 1.00 95.94 98 SER A C 1
ATOM 757 O O . SER A 1 98 ? -15.247 1.482 16.766 1.00 95.94 98 SER A O 1
ATOM 759 N N . GLU A 1 99 ? -13.823 -0.225 16.511 1.00 94.06 99 GLU A N 1
ATOM 760 C CA . GLU A 1 99 ? -13.766 -0.589 17.919 1.00 94.06 99 GLU A CA 1
ATOM 761 C C . GLU A 1 99 ? -12.334 -0.881 18.345 1.00 94.06 99 GLU A C 1
ATOM 763 O O . GLU A 1 99 ? -11.463 -1.155 17.518 1.00 94.06 99 GLU A O 1
ATOM 768 N N . ILE A 1 100 ? -12.090 -0.752 19.645 1.00 93.62 100 ILE A N 1
ATOM 769 C CA . ILE A 1 100 ? -10.815 -1.097 20.261 1.00 93.62 100 ILE A CA 1
ATOM 770 C C . ILE A 1 100 ? -11.004 -2.444 20.948 1.00 93.62 100 ILE A C 1
ATOM 772 O O . ILE A 1 100 ? -11.885 -2.591 21.795 1.00 93.62 100 ILE A O 1
ATOM 776 N N . LEU A 1 101 ? -10.202 -3.421 20.543 1.00 91.12 101 LEU A N 1
ATOM 777 C CA . LEU A 1 101 ? -10.168 -4.752 21.132 1.00 91.12 101 LEU A CA 1
ATOM 778 C C . LEU A 1 101 ? -9.455 -4.713 22.494 1.00 91.12 101 LEU A C 1
ATOM 780 O O . LEU A 1 101 ? -8.810 -3.725 22.849 1.00 91.12 101 LEU A O 1
ATOM 784 N N . GLN A 1 102 ? -9.566 -5.796 23.269 1.00 91.12 102 GLN A N 1
ATOM 785 C CA . GLN A 1 102 ? -9.011 -5.873 24.631 1.00 91.12 102 GLN A CA 1
ATOM 786 C C . GLN A 1 102 ? -7.491 -5.634 24.691 1.00 91.12 102 GLN A C 1
ATOM 788 O O . GLN A 1 102 ? -6.988 -5.128 25.689 1.00 91.12 102 GLN A O 1
ATOM 793 N N . ASP A 1 103 ? -6.770 -5.964 23.622 1.00 87.69 103 ASP A N 1
ATOM 794 C CA . ASP A 1 103 ? -5.321 -5.789 23.473 1.00 87.69 103 ASP A CA 1
ATOM 795 C C . ASP A 1 103 ? -4.915 -4.389 22.962 1.00 87.69 103 ASP A C 1
ATOM 797 O O . ASP A 1 103 ? -3.736 -4.124 22.728 1.00 87.69 103 ASP A O 1
ATOM 801 N N . GLY A 1 104 ? -5.879 -3.484 22.764 1.00 85.94 104 GLY A N 1
ATOM 802 C CA . GLY A 1 104 ? -5.652 -2.152 22.204 1.00 85.94 104 GLY A CA 1
ATOM 803 C C . GLY A 1 104 ? -5.599 -2.108 20.671 1.00 85.94 104 GLY A C 1
ATOM 804 O O . GLY A 1 104 ? -5.411 -1.030 20.096 1.00 85.94 104 GLY A O 1
ATOM 805 N N . THR A 1 105 ? -5.788 -3.241 19.988 1.00 89.44 105 THR A N 1
ATOM 806 C CA . THR A 1 105 ? -5.886 -3.290 18.526 1.00 89.44 105 THR A CA 1
ATOM 807 C C . THR A 1 105 ? -7.151 -2.569 18.066 1.00 89.44 105 THR A C 1
ATOM 809 O O . THR A 1 105 ? -8.235 -2.758 18.615 1.00 89.44 105 THR A O 1
ATOM 812 N N . ARG A 1 106 ? -7.033 -1.732 17.030 1.00 94.44 106 ARG A N 1
ATOM 813 C CA . ARG A 1 106 ? -8.187 -1.066 16.419 1.00 94.44 106 ARG A CA 1
ATOM 814 C C . ARG A 1 106 ? -8.719 -1.911 15.267 1.00 94.44 106 ARG A C 1
ATOM 816 O O . ARG A 1 106 ? -8.016 -2.108 14.280 1.00 94.44 106 ARG A O 1
ATOM 823 N N . ALA A 1 107 ? -9.961 -2.367 15.382 1.00 94.56 107 ALA A N 1
ATOM 824 C CA . ALA A 1 107 ? -10.684 -3.045 14.314 1.00 94.56 107 ALA A CA 1
ATOM 825 C C . ALA A 1 107 ? -11.603 -2.051 13.593 1.00 94.56 107 ALA A C 1
ATOM 827 O O . ALA A 1 107 ? -12.269 -1.230 14.229 1.00 94.56 107 ALA A O 1
ATOM 828 N N . HIS A 1 108 ? -11.635 -2.120 12.263 1.00 96.00 108 HIS A N 1
ATOM 829 C CA . HIS A 1 108 ? -12.468 -1.261 11.426 1.00 96.00 108 HIS A CA 1
ATOM 830 C C . HIS A 1 108 ? -13.641 -2.050 10.855 1.00 96.00 108 HIS A C 1
ATOM 832 O O . HIS A 1 108 ? -13.450 -3.091 10.226 1.00 96.00 108 HIS A O 1
ATOM 838 N N . TRP A 1 109 ? -14.852 -1.529 11.036 1.00 95.81 109 TRP A N 1
ATOM 839 C CA . TRP A 1 109 ? -16.055 -2.132 10.483 1.00 95.81 109 TRP A CA 1
ATOM 840 C C . TRP A 1 109 ? -16.255 -1.696 9.033 1.00 95.81 109 TRP A C 1
ATOM 842 O O . TRP A 1 109 ? -16.181 -0.513 8.691 1.00 95.81 109 TRP A O 1
ATOM 852 N N . MET A 1 110 ? -16.544 -2.670 8.175 1.00 94.31 110 MET A N 1
ATOM 853 C CA . MET A 1 110 ? -16.987 -2.459 6.801 1.00 94.31 110 MET A CA 1
ATOM 854 C C . MET A 1 110 ? -18.406 -3.011 6.669 1.00 94.31 110 MET A C 1
ATOM 856 O O . MET A 1 110 ? -18.598 -4.213 6.521 1.00 94.31 110 MET A O 1
ATOM 860 N N . GLY A 1 111 ? -19.403 -2.126 6.748 1.00 91.12 111 GLY A N 1
ATOM 861 C CA . GLY A 1 111 ? -20.818 -2.504 6.757 1.00 91.12 111 GLY A CA 1
ATOM 862 C C . GLY A 1 111 ? -21.453 -2.473 8.155 1.00 91.12 111 GLY A C 1
ATOM 863 O O . GLY A 1 111 ? -20.866 -1.926 9.086 1.00 91.12 111 GLY A O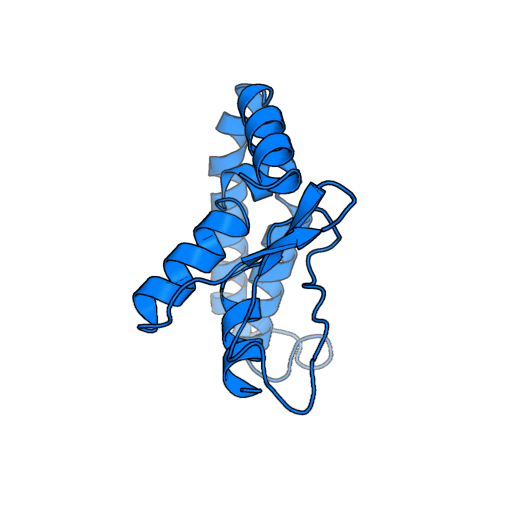 1
ATOM 864 N N . PRO A 1 112 ? -22.690 -2.976 8.297 1.00 91.00 112 PRO A N 1
ATOM 865 C CA . PRO A 1 112 ? -23.458 -2.846 9.531 1.00 91.00 112 PRO A CA 1
ATOM 866 C C . PRO A 1 112 ? -23.041 -3.871 10.600 1.00 91.00 112 PRO A C 1
ATOM 868 O O . PRO A 1 112 ? -22.913 -5.060 10.315 1.00 91.00 112 PRO A O 1
ATOM 871 N N . ARG A 1 113 ? -22.920 -3.431 11.861 1.00 91.06 113 ARG A N 1
ATOM 872 C CA . ARG A 1 113 ? -22.562 -4.288 13.015 1.00 91.06 113 ARG A CA 1
ATOM 873 C C . ARG A 1 113 ? -23.568 -5.404 13.312 1.00 91.06 113 ARG A C 1
ATOM 875 O O . ARG A 1 113 ? -23.205 -6.422 13.884 1.00 91.06 113 ARG A O 1
ATOM 882 N N . ASN A 1 114 ? -24.832 -5.217 12.941 1.00 92.00 114 ASN A N 1
ATOM 883 C CA . ASN A 1 114 ? -25.912 -6.180 13.176 1.00 92.00 114 ASN A CA 1
ATOM 884 C C . ASN A 1 114 ? -26.101 -7.175 12.016 1.00 92.00 114 ASN A C 1
ATOM 886 O O . ASN A 1 114 ? -27.169 -7.776 11.881 1.00 92.00 114 ASN A O 1
ATOM 890 N N . ALA A 1 115 ? -25.096 -7.335 11.151 1.00 93.19 115 ALA A N 1
ATOM 891 C CA . ALA A 1 115 ? -25.140 -8.315 10.078 1.00 93.19 115 ALA A CA 1
ATOM 892 C C . ALA A 1 115 ? -25.299 -9.744 10.631 1.00 93.19 115 ALA A C 1
ATOM 894 O O . ALA A 1 115 ? -24.677 -10.124 11.620 1.00 93.19 115 ALA A O 1
ATOM 895 N N . LYS A 1 116 ? -26.096 -10.579 9.946 1.00 95.56 116 LYS A N 1
ATOM 896 C CA . LYS A 1 116 ? -26.293 -11.999 10.312 1.00 95.56 116 LYS A CA 1
ATOM 897 C C . LYS A 1 116 ? -25.019 -12.841 10.180 1.00 95.56 116 LYS A C 1
ATOM 899 O O . LYS A 1 116 ? -24.932 -13.918 10.759 1.00 95.56 116 LYS A O 1
ATOM 904 N N . LYS A 1 117 ? -24.073 -12.389 9.354 1.00 94.06 117 LYS A N 1
ATOM 905 C CA . LYS A 1 117 ? -22.774 -13.021 9.112 1.00 94.06 117 LYS A CA 1
ATOM 906 C C . LYS A 1 117 ? -21.704 -11.944 9.198 1.00 94.06 117 LYS A C 1
ATOM 908 O O . LYS A 1 117 ? -21.886 -10.865 8.642 1.00 94.06 117 LYS A O 1
ATOM 913 N N . ILE A 1 118 ? -20.603 -12.260 9.866 1.00 93.94 118 ILE A N 1
ATOM 914 C CA . ILE A 1 118 ? -19.459 -11.366 10.039 1.00 93.94 118 ILE A CA 1
ATOM 915 C C . ILE A 1 118 ? -18.256 -12.014 9.357 1.00 93.94 118 ILE A C 1
ATOM 917 O O . ILE A 1 118 ? -18.013 -13.208 9.530 1.00 93.94 118 ILE A O 1
ATOM 921 N N . ILE A 1 119 ? -17.514 -11.229 8.577 1.00 94.31 119 ILE A N 1
ATOM 922 C CA . ILE A 1 119 ? -16.260 -11.652 7.949 1.00 94.31 119 ILE A CA 1
ATOM 923 C C . ILE A 1 119 ? -15.118 -10.966 8.692 1.00 94.31 119 ILE A C 1
ATOM 925 O O . ILE A 1 119 ? -14.988 -9.744 8.636 1.00 94.31 119 ILE A O 1
ATOM 929 N N . LEU A 1 120 ? -14.274 -11.752 9.363 1.00 94.69 120 LEU A N 1
ATOM 930 C CA . LEU A 1 120 ? -12.999 -11.263 9.877 1.00 94.69 120 LEU A CA 1
ATOM 931 C C . LEU A 1 120 ? -11.998 -11.209 8.722 1.00 94.69 120 LEU A C 1
ATOM 933 O O . LEU A 1 120 ? -11.565 -12.246 8.219 1.00 94.69 120 LEU A O 1
ATOM 937 N N . TYR A 1 121 ? -11.636 -10.001 8.301 1.00 95.25 121 TYR A N 1
ATOM 938 C CA . TYR A 1 121 ? -10.662 -9.790 7.237 1.00 95.25 121 TYR A CA 1
ATOM 939 C C . TYR A 1 121 ? -9.345 -9.264 7.796 1.00 95.25 121 TYR A C 1
ATOM 941 O O . TYR A 1 121 ? -9.286 -8.183 8.379 1.00 95.25 121 TYR A O 1
ATOM 949 N N . LEU A 1 122 ? -8.281 -10.026 7.563 1.00 94.75 122 LEU A N 1
ATOM 950 C CA . LEU A 1 122 ? -6.910 -9.649 7.882 1.00 94.75 122 LEU A CA 1
ATOM 951 C C . LEU A 1 122 ? -6.224 -9.269 6.570 1.00 94.75 122 LEU A C 1
ATOM 953 O O . LEU A 1 122 ? -6.055 -10.113 5.689 1.00 94.75 122 LEU A O 1
ATOM 957 N N . HIS A 1 123 ? -5.884 -7.990 6.405 1.00 94.56 123 HIS A N 1
ATOM 958 C CA . HIS A 1 123 ? -5.275 -7.522 5.164 1.00 94.56 123 HIS A CA 1
ATOM 959 C C . HIS A 1 123 ? -3.879 -8.132 4.958 1.00 94.56 123 HIS A C 1
ATOM 961 O O . HIS A 1 123 ? -3.158 -8.433 5.909 1.00 94.56 123 HIS A O 1
ATOM 967 N N . GLY A 1 124 ? -3.491 -8.305 3.693 1.00 92.38 124 GLY A N 1
ATOM 968 C CA . GLY A 1 124 ? -2.135 -8.719 3.331 1.00 92.38 124 GLY A CA 1
ATOM 969 C C . GLY A 1 124 ? -1.113 -7.589 3.489 1.00 92.38 124 GLY A C 1
ATOM 970 O O . GLY A 1 124 ? -1.439 -6.495 3.937 1.00 92.38 124 GLY A O 1
ATOM 971 N N . GLY A 1 125 ? 0.127 -7.837 3.065 1.00 89.31 125 GLY A N 1
ATOM 972 C CA . GLY A 1 125 ? 1.190 -6.823 3.110 1.00 89.31 125 GLY A CA 1
ATOM 973 C C . GLY A 1 125 ? 2.480 -7.251 3.808 1.00 89.31 125 GLY A C 1
ATOM 974 O O . GLY A 1 125 ? 3.261 -6.412 4.248 1.00 89.31 125 GLY A O 1
ATOM 975 N N . GLY A 1 126 ? 2.701 -8.557 3.971 1.00 89.19 126 GLY A N 1
ATOM 976 C CA . GLY A 1 126 ? 3.938 -9.072 4.566 1.00 89.19 126 GLY A CA 1
ATOM 977 C C . GLY A 1 126 ? 4.188 -8.592 5.999 1.00 89.19 126 GLY A C 1
ATOM 978 O O . GLY A 1 126 ? 5.335 -8.568 6.421 1.00 89.19 126 GLY A O 1
ATOM 979 N N . TYR A 1 127 ? 3.135 -8.183 6.719 1.00 88.69 127 TYR A N 1
ATOM 980 C CA . TYR A 1 127 ? 3.189 -7.630 8.080 1.00 88.69 127 TYR A CA 1
ATOM 981 C C . TYR A 1 127 ? 3.993 -6.325 8.231 1.00 88.69 127 TYR A C 1
ATOM 983 O O . TYR A 1 127 ? 4.303 -5.923 9.350 1.00 88.69 127 TYR A O 1
ATOM 991 N N . VAL A 1 128 ? 4.315 -5.650 7.120 1.00 89.25 128 VAL A N 1
ATOM 992 C CA . VAL A 1 128 ? 5.177 -4.451 7.102 1.00 89.25 128 VAL A CA 1
ATOM 993 C C . VAL A 1 128 ? 4.591 -3.266 6.335 1.00 89.25 128 VAL A C 1
ATOM 995 O O . VAL A 1 128 ? 5.244 -2.233 6.241 1.00 89.25 128 VAL A O 1
ATOM 998 N N . ILE A 1 129 ? 3.396 -3.397 5.753 1.00 91.06 129 ILE A N 1
ATOM 999 C CA . ILE A 1 129 ? 2.678 -2.279 5.123 1.00 91.06 129 ILE A CA 1
ATOM 1000 C C . ILE A 1 129 ? 1.269 -2.158 5.713 1.00 91.06 129 ILE A C 1
ATOM 1002 O O . ILE A 1 129 ? 0.679 -3.180 6.078 1.00 91.06 129 ILE A O 1
ATOM 1006 N N . PRO A 1 130 ? 0.718 -0.935 5.801 1.00 93.75 130 PRO A N 1
ATOM 1007 C CA . PRO A 1 130 ? -0.654 -0.718 6.247 1.00 93.75 130 PRO A CA 1
ATOM 1008 C C . PRO A 1 130 ? -1.673 -1.293 5.252 1.00 93.75 130 PRO A C 1
ATOM 1010 O O . PRO A 1 130 ? -1.340 -1.656 4.120 1.00 93.75 130 PRO A O 1
ATOM 1013 N N . ALA A 1 131 ? -2.941 -1.359 5.663 1.00 95.19 131 ALA A N 1
ATOM 1014 C CA . ALA A 1 131 ? -4.020 -1.758 4.769 1.00 95.19 131 ALA A CA 1
ATOM 1015 C C . ALA A 1 131 ? -4.183 -0.709 3.664 1.00 95.19 131 ALA A C 1
ATOM 1017 O O . ALA A 1 131 ? -4.540 0.437 3.921 1.00 95.19 131 ALA A O 1
ATOM 1018 N N . GLU A 1 132 ? -3.941 -1.112 2.425 1.00 93.62 132 GLU A N 1
ATOM 1019 C CA . GLU A 1 132 ? -4.069 -0.240 1.259 1.00 93.62 132 GLU A CA 1
ATOM 1020 C C . GLU A 1 132 ? -5.538 -0.137 0.787 1.00 93.62 132 GLU A C 1
ATOM 1022 O O . GLU A 1 132 ? -6.336 -1.048 1.046 1.00 93.62 132 GLU A O 1
ATOM 1027 N N . PRO A 1 133 ? -5.917 0.911 0.024 1.00 95.12 133 PRO A N 1
ATOM 1028 C CA . PRO A 1 133 ? -7.301 1.153 -0.405 1.00 95.12 133 PRO A CA 1
ATOM 1029 C C . PRO A 1 133 ? -7.995 -0.039 -1.077 1.00 95.12 133 PRO A C 1
ATOM 1031 O O . PRO A 1 133 ? -9.199 -0.230 -0.916 1.00 95.12 133 PRO A O 1
ATOM 1034 N N . TYR A 1 134 ? -7.245 -0.873 -1.805 1.00 93.38 134 TYR A N 1
ATOM 1035 C CA . TYR A 1 134 ? -7.793 -2.056 -2.472 1.00 93.38 134 TYR A CA 1
ATOM 1036 C C . TYR A 1 134 ? -8.345 -3.101 -1.491 1.00 93.38 134 TYR A C 1
ATOM 1038 O O . TYR A 1 134 ? -9.249 -3.849 -1.852 1.00 93.38 134 TYR A O 1
ATOM 1046 N N . SER A 1 135 ? -7.840 -3.145 -0.254 1.00 95.12 135 SER A N 1
ATOM 1047 C CA . SER A 1 135 ? -8.351 -4.044 0.786 1.00 95.12 135 SER A CA 1
ATOM 1048 C C . SER A 1 135 ? -9.776 -3.664 1.176 1.00 95.12 135 SER A C 1
ATOM 1050 O O . SER A 1 135 ? -10.659 -4.517 1.243 1.00 95.12 135 SER A O 1
ATOM 1052 N N . PHE A 1 136 ? -10.025 -2.366 1.355 1.00 95.94 136 PHE A N 1
ATOM 1053 C CA . PHE A 1 136 ? -11.361 -1.851 1.639 1.00 95.94 136 PHE A CA 1
ATOM 1054 C C . PHE A 1 136 ? -12.275 -1.937 0.416 1.00 95.94 136 PHE A C 1
ATOM 1056 O O . PHE A 1 136 ? -13.451 -2.251 0.571 1.00 95.94 136 PHE A O 1
ATOM 1063 N N . ALA A 1 137 ? -11.740 -1.735 -0.794 1.00 95.81 137 ALA A N 1
ATOM 1064 C CA . ALA A 1 137 ? -12.475 -1.950 -2.042 1.00 95.81 137 ALA A CA 1
ATOM 1065 C C . ALA A 1 137 ? -12.998 -3.380 -2.158 1.00 95.81 137 ALA A C 1
ATOM 1067 O O . ALA A 1 137 ? -14.183 -3.579 -2.408 1.00 95.81 137 ALA A O 1
ATOM 1068 N N . TYR A 1 138 ? -12.143 -4.369 -1.900 1.00 94.56 138 TYR A N 1
ATOM 1069 C CA . TYR A 1 138 ? -12.542 -5.768 -1.892 1.00 94.56 138 TYR A CA 1
ATOM 1070 C C . TYR A 1 138 ? -13.639 -6.039 -0.856 1.00 94.56 138 TYR A C 1
ATOM 1072 O O . TYR A 1 138 ? -14.693 -6.557 -1.216 1.00 94.56 138 TYR A O 1
ATOM 1080 N N . LEU A 1 139 ? -13.460 -5.608 0.398 1.00 94.19 139 LEU A N 1
ATOM 1081 C CA . LEU A 1 139 ? -14.484 -5.794 1.435 1.00 94.19 139 LEU A CA 1
ATOM 1082 C C . LEU A 1 139 ? -15.804 -5.105 1.104 1.00 94.19 139 LEU A C 1
ATOM 1084 O O . LEU A 1 139 ? -16.869 -5.643 1.389 1.00 94.19 139 LEU A O 1
ATOM 1088 N N . HIS A 1 140 ? -15.747 -3.937 0.470 1.00 92.88 140 HIS A N 1
ATOM 1089 C CA . HIS A 1 140 ? -16.938 -3.216 0.046 1.00 92.88 140 HIS A CA 1
ATOM 1090 C C . HIS A 1 140 ? -17.752 -4.011 -0.986 1.00 92.88 140 HIS A C 1
ATOM 1092 O O . HIS A 1 140 ? -18.975 -3.942 -0.955 1.00 92.88 140 HIS A O 1
ATOM 1098 N N . THR A 1 141 ? -17.112 -4.818 -1.842 1.00 93.25 141 THR A N 1
ATOM 1099 C CA . THR A 1 141 ? -17.838 -5.707 -2.772 1.00 93.25 141 THR A CA 1
ATOM 1100 C C . THR A 1 141 ? -18.509 -6.906 -2.101 1.00 93.25 141 THR A C 1
ATOM 1102 O O . THR A 1 141 ? -19.341 -7.553 -2.729 1.00 93.25 141 THR A O 1
ATOM 1105 N N . LEU A 1 142 ? -18.153 -7.212 -0.849 1.00 89.69 142 LEU A N 1
ATOM 1106 C CA . LEU A 1 142 ? -18.711 -8.330 -0.082 1.00 89.69 142 LEU A CA 1
ATOM 1107 C C . LEU A 1 142 ? -19.875 -7.919 0.834 1.00 89.69 142 LEU A C 1
ATOM 1109 O O . LEU A 1 142 ? -20.447 -8.787 1.494 1.00 89.69 142 LEU A O 1
ATOM 1113 N N . ARG A 1 143 ? -20.172 -6.617 0.924 1.00 72.69 143 ARG A N 1
ATOM 1114 C CA . ARG A 1 143 ? -21.217 -6.059 1.789 1.00 72.69 143 ARG A CA 1
ATOM 1115 C C . ARG A 1 143 ? -22.622 -6.314 1.248 1.00 72.69 143 ARG A C 1
ATOM 1117 O O . ARG A 1 143 ? -22.813 -6.196 0.021 1.00 72.69 143 ARG A O 1
#

Radius of gyration: 18.4 Å; chains: 1; bounding box: 46×30×52 Å

Secondary structure (DSSP, 8-state):
--HHHHHHHHHHHT--HHHHHHHHHHHHHHHHHHHHHHHTGGGS-TTTS-SSHHHHHHHHHHHHHHHH--HHHHHHHS--HHHHHHHHHHHTTPPPEEEE-TTSPEEEE-S-TT-SS-------STTTSPPPHHHHHHHHHT-

Foldseek 3Di:
DFPQLVVLVVLLVPDDPVLVVLLVVLVVQLVVQLVCLLVCVVVDDCVPADVDSVRRSVVSSVVSCVVRHD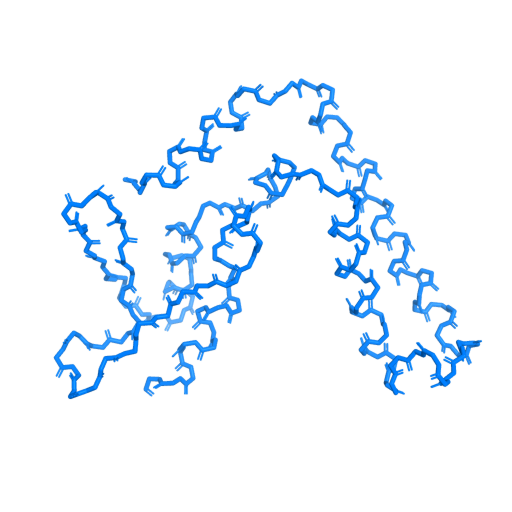LNSLSVVDHAQVVQQVVLCVVVVHDWDWDQDPVRGIDTDDDDPPDPDDDDDDADDPVRHHRHSVSSVVVNVVD